Protein AF-A0A9D2PYJ9-F1 (afdb_monomer_lite)

Secondary structure (DSSP, 8-state):
-EEEEEEE-SSPPSSHHHHHHHHHHHHHHTT-STT-SSPPPPPPHHHHHHHHHHHHHS-S-TTSTT--BSSS-GGGGEETTEE--EEES--HHHHHHHHHHHHHTT-EEEETTTTEE--GGGEEP-TTS-EE-S--S--TT--S-----HHHHHHHHTTPPPPHHHHHHHHHH--

Organism: NCBI:txid2838512

Structure (mmCIF, N/CA/C/O backbone):
data_AF-A0A9D2PYJ9-F1
#
_entry.id   AF-A0A9D2PYJ9-F1
#
loop_
_atom_site.group_PDB
_atom_site.id
_atom_site.type_symbol
_atom_site.label_atom_id
_atom_site.label_alt_id
_atom_site.label_comp_id
_atom_site.label_asym_id
_atom_site.label_entity_id
_atom_site.label_seq_id
_atom_site.pdbx_PDB_ins_code
_atom_site.Cartn_x
_atom_site.Cartn_y
_atom_site.Cartn_z
_atom_site.occupancy
_atom_site.B_iso_or_equiv
_atom_site.auth_seq_id
_atom_site.auth_comp_id
_atom_site.auth_asym_id
_atom_site.auth_atom_id
_atom_site.pdbx_PDB_model_num
ATOM 1 N N . MET A 1 1 ? 11.258 -15.803 1.578 1.00 74.00 1 MET A N 1
ATOM 2 C CA . MET A 1 1 ? 11.385 -14.734 0.572 1.00 74.00 1 MET A CA 1
ATOM 3 C C . MET A 1 1 ? 10.716 -13.469 1.108 1.00 74.00 1 MET A C 1
ATOM 5 O O . MET A 1 1 ? 9.809 -13.605 1.927 1.00 74.00 1 MET A O 1
ATOM 9 N N . ARG A 1 2 ? 11.230 -12.277 0.771 1.00 82.56 2 ARG A N 1
ATOM 10 C CA . ARG A 1 2 ? 10.627 -10.985 1.143 1.00 82.56 2 ARG A CA 1
ATOM 11 C C . ARG A 1 2 ? 9.705 -10.554 0.008 1.00 82.56 2 ARG A C 1
ATOM 13 O O . ARG A 1 2 ? 10.120 -10.635 -1.139 1.00 82.56 2 ARG A O 1
ATOM 20 N N . TYR A 1 3 ? 8.503 -10.103 0.333 1.00 87.88 3 TYR A N 1
ATOM 21 C CA . TYR A 1 3 ? 7.543 -9.610 -0.648 1.00 87.88 3 TYR A CA 1
ATOM 22 C C . TYR A 1 3 ? 6.955 -8.298 -0.138 1.00 87.88 3 TYR A C 1
ATOM 24 O O . TYR A 1 3 ? 6.376 -8.277 0.949 1.00 87.88 3 TYR A O 1
ATOM 32 N N . ARG A 1 4 ? 7.162 -7.202 -0.872 1.00 89.62 4 ARG A N 1
ATOM 33 C CA . ARG A 1 4 ? 6.680 -5.872 -0.483 1.00 89.62 4 ARG A CA 1
ATOM 34 C C . ARG A 1 4 ? 5.375 -5.565 -1.205 1.00 89.62 4 ARG A C 1
ATOM 36 O O . ARG A 1 4 ? 5.276 -5.748 -2.415 1.00 89.62 4 ARG A O 1
ATOM 43 N N . ILE A 1 5 ? 4.404 -5.059 -0.461 1.00 93.56 5 ILE A N 1
ATOM 44 C CA . ILE A 1 5 ? 3.129 -4.580 -0.993 1.00 93.56 5 ILE A CA 1
ATOM 45 C C . ILE A 1 5 ? 2.924 -3.142 -0.531 1.00 93.56 5 ILE A C 1
ATOM 47 O O . ILE A 1 5 ? 3.342 -2.778 0.564 1.00 93.56 5 ILE A O 1
ATOM 51 N N . GLY A 1 6 ? 2.317 -2.322 -1.378 1.00 96.44 6 GLY A N 1
ATOM 52 C CA . GLY A 1 6 ? 2.069 -0.920 -1.092 1.00 96.44 6 GLY A CA 1
ATOM 53 C C . GLY A 1 6 ? 0.596 -0.596 -1.185 1.00 96.44 6 GLY A C 1
ATOM 54 O O . GLY A 1 6 ? -0.087 -1.018 -2.118 1.00 96.44 6 GLY A O 1
ATOM 55 N N . PHE A 1 7 ? 0.125 0.193 -0.231 1.00 98.38 7 PHE A N 1
ATOM 56 C CA . PHE A 1 7 ? -1.220 0.736 -0.206 1.00 98.38 7 PHE A CA 1
ATOM 57 C C . PHE A 1 7 ? -1.152 2.241 -0.043 1.00 98.38 7 PHE A C 1
ATOM 59 O O . PHE A 1 7 ? -0.321 2.744 0.713 1.00 98.38 7 PHE A O 1
ATOM 66 N N . TRP A 1 8 ? -2.024 2.970 -0.733 1.00 98.25 8 TRP A N 1
ATOM 67 C CA . TRP A 1 8 ? -2.068 4.423 -0.603 1.00 98.25 8 TRP A CA 1
ATOM 68 C C . TRP A 1 8 ? -3.440 5.007 -0.896 1.00 98.25 8 TRP A C 1
ATOM 70 O O . TRP A 1 8 ? -4.301 4.384 -1.524 1.00 98.25 8 TRP A O 1
ATOM 80 N N . ILE A 1 9 ? -3.620 6.247 -0.447 1.00 96.81 9 ILE A N 1
ATOM 81 C CA . ILE A 1 9 ? -4.789 7.062 -0.763 1.00 96.81 9 ILE A CA 1
ATOM 82 C C . ILE A 1 9 ? -4.528 7.829 -2.055 1.00 96.81 9 ILE A C 1
ATOM 84 O O . ILE A 1 9 ? -3.564 8.585 -2.177 1.00 96.81 9 ILE A O 1
ATOM 88 N N . GLY A 1 10 ? -5.427 7.684 -3.020 1.00 92.69 10 GLY A N 1
ATOM 89 C CA . GLY A 1 10 ? -5.332 8.422 -4.267 1.00 92.69 10 GLY A CA 1
ATOM 90 C C . GLY A 1 10 ? -6.390 8.013 -5.282 1.00 92.69 10 GLY A C 1
ATOM 91 O O . GLY A 1 10 ? -7.113 7.032 -5.066 1.00 92.69 10 GLY A O 1
ATOM 92 N N . PRO A 1 11 ? -6.488 8.769 -6.389 1.00 93.06 11 PRO A N 1
ATOM 93 C CA . PRO A 1 11 ? -7.282 8.346 -7.532 1.00 93.06 11 PRO A CA 1
ATOM 94 C C . PRO A 1 11 ? -6.781 6.997 -8.060 1.00 93.06 11 PRO A C 1
ATOM 96 O O . PRO A 1 11 ? -5.638 6.608 -7.816 1.00 93.06 11 PRO A O 1
ATOM 99 N N . ALA A 1 12 ? -7.643 6.296 -8.798 1.00 92.00 12 ALA A N 1
ATOM 100 C CA . ALA A 1 12 ? -7.215 5.111 -9.525 1.00 92.00 12 ALA A CA 1
ATOM 101 C C . ALA A 1 12 ? -6.121 5.514 -10.534 1.00 92.00 12 ALA A C 1
ATOM 103 O O . ALA A 1 12 ? -6.364 6.423 -11.338 1.00 92.00 12 ALA A O 1
ATOM 104 N N . PRO A 1 13 ? -4.931 4.893 -10.480 1.00 93.06 13 PRO A N 1
ATOM 105 C CA . PRO A 1 13 ? -3.881 5.142 -11.457 1.00 93.06 13 PRO A CA 1
ATOM 106 C C . PRO A 1 13 ? -4.317 4.665 -12.846 1.00 93.06 13 PRO A C 1
ATOM 108 O O . PRO A 1 13 ? -5.180 3.796 -12.983 1.00 93.06 13 PRO A O 1
ATOM 111 N N . VAL A 1 14 ? -3.736 5.270 -13.881 1.00 92.56 14 VAL A N 1
ATOM 112 C CA . VAL A 1 14 ? -4.117 5.008 -15.280 1.00 92.56 14 VAL A CA 1
ATOM 113 C C . VAL A 1 14 ? -3.515 3.689 -15.771 1.00 92.56 14 VAL A C 1
ATOM 115 O O . VAL A 1 14 ? -4.123 2.988 -16.576 1.00 92.56 14 VAL A O 1
ATOM 118 N N . ASP A 1 15 ? -2.333 3.360 -15.258 1.00 93.00 15 ASP A N 1
ATOM 119 C CA . ASP A 1 15 ? -1.544 2.176 -15.577 1.00 93.00 15 ASP A CA 1
ATOM 120 C C . ASP A 1 15 ? -0.593 1.830 -14.417 1.00 93.00 15 ASP A C 1
ATOM 122 O O . ASP A 1 15 ? -0.493 2.547 -13.416 1.00 93.00 15 ASP A O 1
ATOM 126 N N . ASP A 1 16 ? 0.108 0.709 -14.550 1.00 93.19 16 ASP A N 1
ATOM 127 C CA . ASP A 1 16 ? 1.018 0.197 -13.528 1.00 93.19 16 ASP A CA 1
ATOM 128 C C . ASP A 1 16 ? 2.241 1.104 -13.295 1.00 93.19 16 ASP A C 1
ATOM 130 O O . ASP A 1 16 ? 2.705 1.254 -12.163 1.00 93.19 16 ASP A O 1
ATOM 134 N N . GLU A 1 17 ? 2.749 1.766 -14.339 1.00 93.00 17 GLU A N 1
ATOM 135 C CA . GLU A 1 17 ? 3.895 2.674 -14.217 1.00 93.00 17 GLU A CA 1
ATOM 136 C C . GLU A 1 17 ? 3.527 3.951 -13.449 1.00 93.00 17 GLU A C 1
ATOM 138 O O . GLU A 1 17 ? 4.253 4.362 -12.537 1.00 93.00 17 GLU A O 1
ATOM 143 N N . SER A 1 18 ? 2.372 4.552 -13.753 1.00 94.62 18 SER A N 1
ATOM 144 C CA . SER A 1 18 ? 1.844 5.693 -13.004 1.00 94.62 18 SER A CA 1
ATOM 145 C C . SER A 1 18 ? 1.500 5.314 -11.567 1.00 94.62 18 SER A C 1
ATOM 147 O O . SER A 1 18 ? 1.791 6.102 -10.670 1.00 94.62 18 SER A O 1
ATOM 149 N N . ALA A 1 19 ? 0.971 4.110 -11.322 1.00 95.81 19 ALA A N 1
ATOM 150 C CA . ALA A 1 19 ? 0.753 3.586 -9.974 1.00 95.81 19 ALA A CA 1
ATOM 151 C C . ALA A 1 19 ? 2.063 3.484 -9.183 1.00 95.81 19 ALA A C 1
ATOM 153 O O . ALA A 1 19 ? 2.146 3.948 -8.043 1.00 95.81 19 ALA A O 1
ATOM 154 N N . CYS A 1 20 ? 3.101 2.930 -9.811 1.00 94.69 20 CYS A N 1
ATOM 155 C CA . CYS A 1 20 ? 4.425 2.821 -9.222 1.00 94.69 20 CYS A CA 1
ATOM 156 C C . CYS A 1 20 ? 4.988 4.205 -8.866 1.00 94.69 20 CYS A C 1
ATOM 158 O O . CYS A 1 20 ? 5.446 4.410 -7.739 1.00 94.69 20 CYS A O 1
ATOM 160 N N . ALA A 1 21 ? 4.900 5.173 -9.785 1.00 95.12 21 ALA A N 1
ATOM 161 C CA . ALA A 1 21 ? 5.336 6.547 -9.540 1.00 95.12 21 ALA A CA 1
ATOM 162 C C . ALA A 1 21 ? 4.553 7.215 -8.404 1.00 95.12 21 ALA A C 1
ATOM 164 O O . ALA A 1 21 ? 5.134 7.855 -7.531 1.00 95.12 21 ALA A O 1
ATOM 165 N N . ASP A 1 22 ? 3.234 7.048 -8.386 1.00 96.81 22 ASP A N 1
ATOM 166 C CA . ASP A 1 22 ? 2.349 7.617 -7.374 1.00 96.81 22 ASP A CA 1
ATOM 167 C C . ASP A 1 22 ? 2.636 7.100 -5.967 1.00 96.81 22 ASP A C 1
ATOM 169 O O . ASP A 1 22 ? 2.627 7.888 -5.014 1.00 96.81 22 ASP A O 1
ATOM 173 N N . LEU A 1 23 ? 2.892 5.797 -5.836 1.00 96.25 23 LEU A N 1
ATOM 174 C CA . LEU A 1 23 ? 3.295 5.190 -4.577 1.00 96.25 23 LEU A CA 1
ATOM 175 C C . LEU A 1 23 ? 4.658 5.739 -4.135 1.00 96.25 23 LEU A C 1
ATOM 177 O O . LEU A 1 23 ? 4.765 6.267 -3.030 1.00 96.25 23 LEU A O 1
ATOM 181 N N . HIS A 1 24 ? 5.672 5.705 -5.005 1.00 94.00 24 HIS A N 1
ATOM 182 C CA . HIS A 1 24 ? 7.022 6.175 -4.670 1.00 94.00 24 HIS A CA 1
ATOM 183 C C . HIS A 1 24 ? 7.056 7.665 -4.304 1.00 94.00 24 HIS A C 1
ATOM 185 O O . HIS A 1 24 ? 7.733 8.045 -3.348 1.00 94.00 24 HIS A O 1
ATOM 191 N N . THR A 1 25 ? 6.293 8.519 -4.999 1.00 94.56 25 THR A N 1
ATOM 192 C CA . THR A 1 25 ? 6.170 9.943 -4.647 1.00 94.56 25 THR A CA 1
ATOM 193 C C . THR A 1 25 ? 5.645 10.109 -3.221 1.00 94.56 25 THR A C 1
ATOM 195 O O . THR A 1 25 ? 6.155 10.938 -2.464 1.00 94.56 25 THR A O 1
ATOM 198 N N . ARG A 1 26 ? 4.651 9.307 -2.824 1.00 95.31 26 ARG A N 1
ATOM 199 C CA . ARG A 1 26 ? 4.074 9.373 -1.479 1.00 95.31 26 ARG A CA 1
ATOM 200 C C . ARG A 1 26 ? 5.021 8.826 -0.422 1.00 95.31 26 ARG A C 1
ATOM 202 O O . ARG A 1 26 ? 5.198 9.504 0.580 1.00 95.31 26 ARG A O 1
ATOM 209 N N . MET A 1 27 ? 5.683 7.697 -0.678 1.00 93.50 27 MET A N 1
ATOM 210 C CA . MET A 1 27 ? 6.712 7.137 0.211 1.00 93.50 27 MET A CA 1
ATOM 211 C C . MET A 1 27 ? 7.842 8.148 0.479 1.00 93.50 27 MET A C 1
ATOM 213 O O . MET A 1 27 ? 8.280 8.327 1.613 1.00 93.50 27 MET A O 1
ATOM 217 N N . HIS A 1 28 ? 8.292 8.868 -0.556 1.00 91.75 28 HIS A N 1
ATOM 218 C CA . HIS A 1 28 ? 9.278 9.942 -0.401 1.00 91.75 28 HIS A CA 1
ATOM 219 C C . HIS A 1 28 ? 8.750 11.073 0.474 1.00 91.75 28 HIS A C 1
ATOM 221 O O . HIS A 1 28 ? 9.438 11.528 1.387 1.00 91.75 28 HIS A O 1
ATOM 227 N N . THR A 1 29 ? 7.518 11.498 0.208 1.00 91.75 29 THR A N 1
ATOM 228 C CA . THR A 1 29 ? 6.876 12.601 0.925 1.00 91.75 29 THR A CA 1
ATOM 229 C C . THR A 1 29 ? 6.605 12.259 2.394 1.00 91.75 29 THR A C 1
ATOM 231 O O . THR A 1 29 ? 6.699 13.139 3.247 1.00 91.75 29 THR A O 1
ATOM 234 N N . SER A 1 30 ? 6.302 10.995 2.704 1.00 91.62 30 SER A N 1
ATOM 235 C CA . SER A 1 30 ? 6.029 10.510 4.062 1.00 91.62 30 SER A CA 1
ATOM 236 C C . SER A 1 30 ? 7.280 10.130 4.856 1.00 91.62 30 SER A C 1
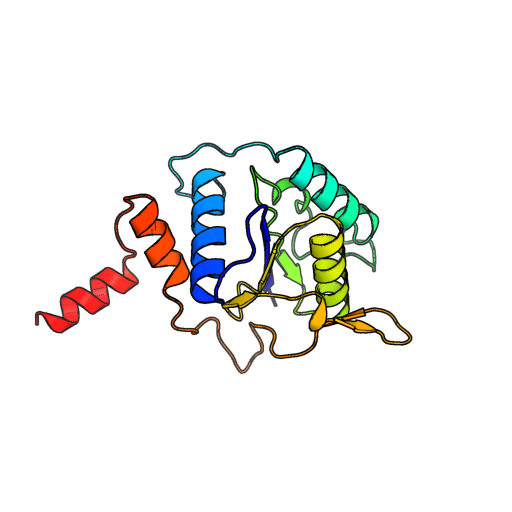ATOM 238 O O . SER A 1 30 ? 7.147 9.749 6.016 1.00 91.62 30 SER A O 1
ATOM 240 N N . GLY A 1 31 ? 8.474 10.263 4.267 1.00 88.88 31 GLY A N 1
ATOM 241 C CA . GLY A 1 31 ? 9.747 10.003 4.945 1.00 88.88 31 GLY A CA 1
ATOM 242 C C . GLY A 1 31 ? 10.143 8.525 5.017 1.00 88.88 31 GLY A C 1
ATOM 243 O O . GLY A 1 31 ? 11.037 8.186 5.773 1.00 88.88 31 GLY A O 1
ATOM 244 N N . GLN A 1 32 ? 9.530 7.642 4.219 1.00 86.62 32 GLN A N 1
ATOM 245 C CA . GLN A 1 32 ? 9.748 6.184 4.291 1.00 86.62 32 GLN A CA 1
ATOM 246 C C . GLN A 1 32 ? 11.095 5.692 3.732 1.00 86.62 32 GLN A C 1
ATOM 248 O O . GLN A 1 32 ? 11.413 4.508 3.837 1.00 86.62 32 GLN A O 1
ATOM 253 N N . PHE A 1 33 ? 11.889 6.560 3.104 1.00 82.81 33 PHE A N 1
ATOM 254 C CA . PHE A 1 33 ? 13.224 6.192 2.630 1.00 82.81 33 PHE A CA 1
ATOM 255 C C . PHE A 1 33 ? 14.279 6.604 3.651 1.00 82.81 33 PHE A C 1
ATOM 257 O O . PHE A 1 33 ? 14.255 7.731 4.133 1.00 82.81 33 PHE A O 1
ATOM 264 N N . VAL A 1 34 ? 15.247 5.716 3.898 1.00 71.69 34 VAL A N 1
ATOM 265 C CA . VAL A 1 34 ? 16.345 5.912 4.867 1.00 71.69 34 VAL A CA 1
ATOM 266 C C . VAL A 1 34 ? 17.100 7.229 4.647 1.00 71.69 34 VAL A C 1
ATOM 268 O O . VAL A 1 34 ? 17.470 7.892 5.609 1.00 71.69 34 VAL A O 1
ATOM 271 N N . ASP A 1 35 ? 17.270 7.638 3.388 1.00 70.31 35 ASP A N 1
ATOM 272 C CA . ASP A 1 35 ? 17.957 8.880 3.013 1.00 70.31 35 ASP A CA 1
ATOM 273 C C . ASP A 1 35 ? 16.985 10.007 2.623 1.00 70.31 35 ASP A C 1
ATOM 275 O O . ASP A 1 35 ? 17.364 10.966 1.942 1.00 70.31 35 ASP A O 1
ATOM 279 N N . SER A 1 36 ? 15.703 9.890 2.989 1.00 72.94 36 SER A N 1
ATOM 280 C CA . SER A 1 36 ? 14.734 10.944 2.709 1.00 72.94 36 SER A CA 1
ATOM 281 C C . SER A 1 36 ? 15.070 12.189 3.534 1.00 72.94 36 SER A C 1
ATOM 283 O O . SER A 1 36 ? 15.205 12.102 4.753 1.00 72.94 36 SER A O 1
ATOM 285 N N . PRO A 1 37 ? 15.149 13.381 2.915 1.00 72.50 37 PRO A N 1
ATOM 286 C CA . PRO A 1 37 ? 15.265 14.626 3.669 1.00 72.50 37 PRO A CA 1
ATOM 287 C C . PRO A 1 37 ? 13.958 14.984 4.400 1.00 72.50 37 PRO A C 1
ATOM 289 O O . PRO A 1 37 ? 13.949 15.898 5.225 1.00 72.50 37 PRO A O 1
ATOM 292 N N . ALA A 1 38 ? 12.846 14.312 4.076 1.00 80.19 38 ALA A N 1
ATOM 293 C CA . ALA A 1 38 ? 11.568 14.493 4.746 1.00 80.19 38 ALA A CA 1
ATOM 294 C C . ALA A 1 38 ? 11.529 13.693 6.054 1.00 80.19 38 ALA A C 1
ATOM 296 O O . ALA A 1 38 ? 11.863 12.512 6.071 1.00 80.19 38 ALA A O 1
ATOM 297 N N . ALA A 1 39 ? 11.074 14.331 7.133 1.00 86.62 39 ALA A N 1
ATOM 298 C CA . ALA A 1 39 ? 10.790 13.635 8.382 1.00 86.62 39 ALA A CA 1
ATOM 299 C C . ALA A 1 39 ? 9.628 12.647 8.200 1.00 86.62 39 ALA A C 1
ATOM 301 O O . ALA A 1 39 ? 8.681 12.936 7.460 1.00 86.62 39 ALA A O 1
ATOM 302 N N . GLU A 1 40 ? 9.685 11.523 8.915 1.00 91.31 40 GLU A N 1
ATOM 303 C CA . GLU A 1 40 ? 8.592 10.556 8.959 1.00 91.31 40 GLU A CA 1
ATOM 304 C C . GLU A 1 40 ? 7.296 11.227 9.413 1.00 91.31 40 GLU A C 1
ATOM 306 O O . GLU A 1 40 ? 7.239 11.914 10.440 1.00 91.31 40 GLU A O 1
ATOM 311 N N . GLN A 1 41 ? 6.244 11.047 8.620 1.00 93.75 41 GLN A N 1
ATOM 312 C CA . GLN A 1 41 ? 4.931 11.596 8.927 1.00 93.75 41 GLN A CA 1
ATOM 313 C C . GLN A 1 41 ? 4.062 10.523 9.579 1.00 93.75 41 GLN A C 1
ATOM 315 O O . GLN A 1 41 ? 3.948 9.429 9.023 1.00 93.75 41 GLN A O 1
ATOM 320 N N . PRO A 1 42 ? 3.366 10.825 10.691 1.00 95.50 42 PRO A N 1
ATOM 321 C CA . PRO A 1 42 ? 2.413 9.878 11.253 1.00 95.50 42 PRO A CA 1
ATOM 322 C C . PRO A 1 42 ? 1.332 9.521 10.217 1.00 95.50 42 PRO A C 1
ATOM 324 O O . PRO A 1 42 ? 0.998 10.355 9.363 1.00 95.50 42 PRO A O 1
ATOM 327 N N . PRO A 1 43 ? 0.757 8.307 10.275 1.00 97.50 43 PRO A N 1
ATOM 328 C CA . PRO A 1 43 ? -0.273 7.897 9.334 1.00 97.50 43 PRO A CA 1
ATOM 329 C C . PRO A 1 43 ? -1.499 8.796 9.461 1.00 97.50 43 PRO A C 1
ATOM 331 O O . PRO A 1 43 ? -1.974 9.107 10.558 1.00 97.50 43 PRO A O 1
ATOM 334 N N . CYS A 1 44 ? -2.062 9.192 8.325 1.00 97.12 44 CYS A N 1
ATOM 335 C CA . CYS A 1 44 ? -3.316 9.922 8.322 1.00 97.12 44 CYS A CA 1
ATOM 336 C C . CYS A 1 44 ? -4.454 9.014 8.838 1.00 97.12 44 CYS A C 1
ATOM 338 O O . CYS A 1 44 ? -4.367 7.783 8.751 1.00 97.12 44 CYS A O 1
ATOM 340 N N . PRO A 1 45 ? -5.584 9.575 9.311 1.00 97.75 45 PRO A N 1
ATOM 341 C CA . PRO A 1 45 ? -6.636 8.783 9.953 1.00 97.75 45 PRO A CA 1
ATOM 342 C C . PRO A 1 45 ? -7.234 7.660 9.095 1.00 97.75 45 PRO A C 1
ATOM 344 O O . PRO A 1 45 ? -7.859 6.747 9.627 1.00 97.75 45 PRO A O 1
ATOM 347 N N . ARG A 1 46 ? -7.143 7.735 7.761 1.00 97.44 46 ARG A N 1
ATOM 348 C CA . ARG A 1 46 ? -7.629 6.664 6.876 1.00 97.44 46 ARG A CA 1
ATOM 349 C C . ARG A 1 46 ? -6.607 5.533 6.744 1.00 97.44 46 ARG A C 1
ATOM 351 O O . ARG A 1 46 ? -7.022 4.381 6.793 1.00 97.44 46 ARG A O 1
ATOM 358 N N . ILE A 1 47 ? -5.316 5.853 6.642 1.00 98.19 47 ILE A N 1
ATOM 359 C CA . ILE A 1 47 ? -4.242 4.853 6.667 1.00 98.19 47 ILE A CA 1
ATOM 360 C C . ILE A 1 47 ? -4.195 4.145 8.017 1.00 98.19 47 ILE A C 1
ATOM 362 O O . ILE A 1 47 ? -4.176 2.922 8.034 1.00 98.19 47 ILE A O 1
ATOM 366 N N . ALA A 1 48 ? -4.272 4.881 9.129 1.00 97.94 48 ALA A N 1
ATOM 367 C CA . ALA A 1 48 ? -4.275 4.289 10.467 1.00 97.94 48 ALA A CA 1
ATOM 368 C C . ALA A 1 48 ? -5.408 3.259 10.630 1.00 97.94 48 ALA A C 1
ATOM 370 O O . ALA A 1 48 ? -5.158 2.112 10.979 1.00 97.94 48 ALA A O 1
ATOM 371 N N . ARG A 1 49 ? -6.640 3.625 10.247 1.00 98.00 49 ARG A N 1
ATOM 372 C CA . ARG A 1 49 ? -7.795 2.708 10.275 1.00 98.00 49 ARG A CA 1
ATOM 373 C C . ARG A 1 49 ? -7.628 1.490 9.370 1.00 98.00 49 ARG A C 1
ATOM 375 O O . ARG A 1 49 ? -8.114 0.414 9.700 1.00 98.00 49 ARG A O 1
ATOM 382 N N . PHE A 1 50 ? -7.004 1.662 8.208 1.00 98.25 50 PHE A N 1
ATOM 383 C CA . PHE A 1 50 ? -6.727 0.545 7.310 1.00 98.25 50 PHE A CA 1
ATOM 384 C C . PHE A 1 50 ? -5.669 -0.397 7.901 1.00 98.25 50 PHE A C 1
ATOM 386 O O . PHE A 1 50 ? -5.895 -1.603 7.938 1.00 98.25 50 PHE A O 1
ATOM 393 N N . ALA A 1 51 ? -4.567 0.138 8.429 1.00 98.00 51 ALA A N 1
ATOM 394 C CA . ALA A 1 51 ? -3.535 -0.649 9.097 1.00 98.00 51 ALA A CA 1
ATOM 395 C C . ALA A 1 51 ? -4.097 -1.398 10.319 1.00 98.00 51 ALA A C 1
ATOM 397 O O . ALA A 1 51 ? -3.824 -2.582 10.487 1.00 98.00 51 ALA A O 1
ATOM 398 N N . GLU A 1 52 ? -4.952 -0.758 11.122 1.00 97.81 52 GLU A N 1
ATOM 399 C CA . GLU A 1 52 ? -5.667 -1.399 12.234 1.00 97.81 52 GLU A CA 1
ATOM 400 C C . GLU A 1 52 ? -6.543 -2.571 11.764 1.00 97.81 52 GLU A C 1
ATOM 402 O O . GLU A 1 52 ? -6.484 -3.651 12.352 1.00 97.81 52 GLU A O 1
ATOM 407 N N . ALA A 1 53 ? -7.323 -2.394 10.691 1.00 98.19 53 ALA A N 1
ATOM 408 C CA . ALA A 1 53 ? -8.154 -3.460 10.128 1.00 98.19 53 ALA A CA 1
ATOM 409 C C . ALA A 1 53 ? -7.306 -4.634 9.612 1.00 98.19 53 ALA A C 1
ATOM 411 O O . ALA A 1 53 ? -7.611 -5.795 9.889 1.00 98.19 53 ALA A O 1
ATOM 412 N N . VAL A 1 54 ? -6.198 -4.332 8.929 1.00 98.00 54 VAL A N 1
ATOM 413 C CA . VAL A 1 54 ? -5.234 -5.338 8.472 1.00 98.00 54 VAL A CA 1
ATOM 414 C C . VAL A 1 54 ? -4.643 -6.107 9.653 1.00 98.00 54 VAL A C 1
ATOM 416 O O . VAL A 1 54 ? -4.620 -7.334 9.622 1.00 98.00 54 VAL A O 1
ATOM 419 N N . LEU A 1 55 ? -4.202 -5.416 10.705 1.00 96.81 55 LEU A N 1
ATOM 420 C CA . LEU A 1 55 ? -3.571 -6.037 11.872 1.00 96.81 55 LEU A CA 1
ATOM 421 C C . LEU A 1 55 ? -4.558 -6.811 12.757 1.00 96.81 55 LEU A C 1
ATOM 423 O O . LEU A 1 55 ? -4.149 -7.730 13.466 1.00 96.81 55 LEU A O 1
ATOM 427 N N . ALA A 1 56 ? -5.851 -6.487 12.702 1.00 96.81 56 ALA A N 1
ATOM 428 C CA . ALA A 1 56 ? -6.892 -7.271 13.360 1.00 96.81 56 ALA A CA 1
ATOM 429 C C . ALA A 1 56 ? -7.084 -8.652 12.701 1.00 96.81 56 ALA A C 1
ATOM 431 O O . ALA A 1 56 ? -7.279 -9.651 13.402 1.00 96.81 56 ALA A O 1
ATOM 432 N N . GLU A 1 57 ? -7.007 -8.726 11.367 1.00 96.06 57 GLU A N 1
ATOM 433 C CA . GLU A 1 57 ? -7.092 -9.991 10.622 1.00 96.06 57 GLU A CA 1
ATOM 434 C C . GLU A 1 57 ? -5.762 -10.758 10.620 1.00 96.06 57 GLU A C 1
ATOM 436 O O . GLU A 1 57 ? -5.742 -11.981 10.791 1.00 96.06 57 GLU A O 1
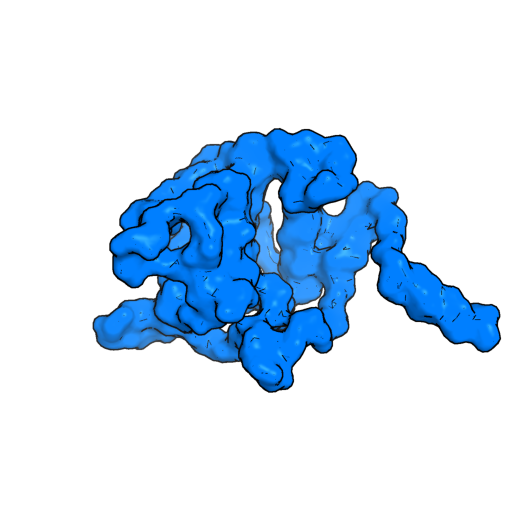ATOM 441 N N . PHE A 1 58 ? -4.656 -10.028 10.487 1.00 95.94 58 PHE A N 1
ATOM 442 C CA . PHE A 1 58 ? -3.296 -10.535 10.356 1.00 95.94 58 PHE A CA 1
ATOM 443 C C . PHE A 1 58 ? -2.394 -9.892 11.422 1.00 95.94 58 PHE A C 1
ATOM 445 O O . PHE A 1 58 ? -1.750 -8.876 11.152 1.00 95.94 58 PHE A O 1
ATOM 452 N N . PRO A 1 59 ? -2.309 -10.451 12.638 1.00 95.25 59 PRO A N 1
ATOM 453 C CA . PRO A 1 59 ? -1.542 -9.828 13.714 1.00 95.25 59 PRO A CA 1
ATOM 454 C C . PRO A 1 59 ? -0.046 -9.717 13.410 1.00 95.25 59 PRO A C 1
ATOM 456 O O . PRO A 1 59 ? 0.552 -10.627 12.833 1.00 95.25 59 PRO A O 1
ATOM 459 N N . ALA A 1 60 ? 0.589 -8.636 13.866 1.00 92.38 60 ALA A N 1
ATOM 460 C CA . ALA A 1 60 ? 2.047 -8.448 13.856 1.00 92.38 60 ALA A CA 1
ATOM 461 C C . ALA A 1 60 ? 2.765 -9.237 14.971 1.00 92.38 60 ALA A C 1
ATOM 463 O O . ALA A 1 60 ? 3.712 -8.753 15.584 1.00 92.38 60 ALA A O 1
ATOM 464 N N . ASP A 1 61 ? 2.307 -10.461 15.238 1.00 91.06 61 ASP A N 1
ATOM 465 C CA . ASP A 1 61 ? 2.908 -11.372 16.209 1.00 91.06 61 ASP A CA 1
ATOM 466 C C . ASP A 1 61 ? 3.512 -12.578 15.473 1.00 91.06 61 ASP A C 1
ATOM 468 O O . ASP A 1 61 ? 2.764 -13.373 14.903 1.00 91.06 61 ASP A O 1
ATOM 472 N N . PRO A 1 62 ? 4.845 -12.761 15.477 1.00 85.69 62 PRO A N 1
ATOM 473 C CA . PRO A 1 62 ? 5.479 -13.892 14.807 1.00 85.69 62 PRO A CA 1
ATOM 474 C C . PRO A 1 62 ? 5.115 -15.262 15.406 1.00 85.69 62 PRO A C 1
ATOM 476 O O . PRO A 1 62 ? 5.490 -16.274 14.811 1.00 85.69 62 PRO A O 1
ATOM 479 N N . LEU A 1 63 ? 4.460 -15.305 16.571 1.00 90.56 63 LEU A N 1
ATOM 480 C CA . LEU A 1 63 ? 3.945 -16.521 17.202 1.00 90.56 63 LEU A CA 1
ATOM 481 C C . LEU A 1 63 ? 2.492 -16.838 16.809 1.00 90.56 63 LEU A C 1
ATOM 483 O O . LEU A 1 63 ? 2.031 -17.940 17.099 1.00 90.56 63 LEU A O 1
ATOM 487 N N . ASP A 1 64 ? 1.773 -15.909 16.170 1.00 93.12 64 ASP A N 1
ATOM 488 C CA . ASP A 1 64 ? 0.424 -16.157 15.651 1.00 93.12 64 ASP A CA 1
ATOM 489 C C . ASP A 1 64 ? 0.518 -16.782 14.251 1.00 93.12 64 ASP A C 1
ATOM 491 O O . ASP A 1 64 ? 1.102 -16.203 13.332 1.00 93.12 64 ASP A O 1
ATOM 495 N N . ASP A 1 65 ? -0.094 -17.954 14.067 1.00 91.06 65 ASP A N 1
ATOM 496 C CA . ASP A 1 65 ? -0.094 -18.690 12.794 1.00 91.06 65 ASP A CA 1
ATOM 497 C C . ASP A 1 65 ? -0.726 -17.902 11.634 1.00 91.06 65 ASP A C 1
ATOM 499 O O . ASP A 1 65 ? -0.459 -18.182 10.463 1.00 91.06 65 ASP A O 1
ATOM 503 N N . ARG A 1 66 ? -1.562 -16.901 11.935 1.00 92.75 66 ARG A N 1
ATOM 504 C CA . ARG A 1 66 ? -2.150 -16.012 10.928 1.00 92.75 66 ARG A CA 1
ATOM 505 C C . ARG A 1 66 ? -1.161 -14.974 10.423 1.00 92.75 66 ARG A C 1
ATOM 507 O O . ARG A 1 66 ? -1.433 -14.391 9.379 1.00 92.75 66 ARG A O 1
ATOM 514 N N . SER A 1 67 ? -0.064 -14.712 11.137 1.00 94.62 67 SER A N 1
ATOM 515 C CA . SER A 1 67 ? 0.859 -13.617 10.840 1.00 94.62 67 SER A CA 1
ATOM 516 C C . SER A 1 67 ? 1.636 -13.862 9.542 1.00 94.62 67 SER A C 1
ATOM 518 O O . SER A 1 67 ? 2.533 -14.711 9.490 1.00 94.62 67 SER A O 1
ATOM 520 N N . PRO A 1 68 ? 1.355 -13.105 8.465 1.00 94.31 68 PRO A N 1
ATOM 521 C CA . PRO A 1 68 ? 2.069 -13.255 7.208 1.00 94.31 68 PRO A CA 1
ATOM 522 C C . PRO A 1 68 ? 3.335 -12.393 7.168 1.00 94.31 68 PRO A C 1
ATOM 524 O O . PRO A 1 68 ? 4.057 -12.412 6.171 1.00 94.31 68 PRO A O 1
ATOM 527 N N . TRP A 1 69 ? 3.598 -11.597 8.204 1.00 94.62 69 TRP A N 1
ATOM 528 C CA . TRP A 1 69 ? 4.573 -10.518 8.160 1.00 94.62 69 TRP A CA 1
ATOM 529 C C . TRP A 1 69 ? 6.004 -11.019 8.304 1.00 94.62 69 TRP A C 1
ATOM 531 O O . TRP A 1 69 ? 6.327 -11.978 9.018 1.00 94.62 69 TRP A O 1
ATOM 541 N N . LYS A 1 70 ? 6.910 -10.360 7.583 1.00 89.88 70 LYS A N 1
ATOM 542 C CA . LYS A 1 70 ? 8.340 -10.632 7.687 1.00 89.88 70 LYS A CA 1
ATOM 543 C C . LYS A 1 70 ? 8.931 -10.031 8.961 1.00 89.88 70 LYS A C 1
ATOM 545 O O . LYS A 1 70 ? 9.815 -10.667 9.540 1.00 89.88 70 LYS A O 1
ATOM 550 N N . TYR A 1 71 ? 8.446 -8.861 9.358 1.00 87.62 71 TYR A N 1
ATOM 551 C CA . TYR A 1 71 ? 8.893 -8.101 10.522 1.00 87.62 71 TYR A CA 1
ATOM 552 C C . TYR A 1 71 ? 7.729 -7.889 11.500 1.00 87.62 71 TYR A C 1
ATOM 554 O O . TYR A 1 71 ? 6.575 -8.027 11.109 1.00 87.62 71 TYR A O 1
ATOM 562 N N . SER A 1 72 ? 8.034 -7.644 12.776 1.00 82.12 72 SER A N 1
ATOM 563 C CA . SER A 1 72 ? 7.040 -7.486 13.855 1.00 82.12 72 SER A CA 1
ATOM 564 C C . SER A 1 72 ? 6.616 -6.034 14.094 1.00 82.12 72 SER A C 1
ATOM 566 O O . SER A 1 72 ? 5.651 -5.778 14.800 1.00 82.12 72 SER A O 1
ATOM 568 N N . ASP A 1 73 ? 7.336 -5.084 13.512 1.00 82.88 73 ASP A N 1
ATOM 569 C CA . ASP A 1 73 ? 7.099 -3.639 13.530 1.00 82.88 73 ASP A CA 1
ATOM 570 C C . ASP A 1 73 ? 6.148 -3.195 12.408 1.00 82.88 73 ASP A C 1
ATOM 572 O O . ASP A 1 73 ? 6.107 -2.029 12.052 1.00 82.88 73 ASP A O 1
ATOM 576 N N . THR A 1 74 ? 5.325 -4.101 11.866 1.00 87.31 74 THR A N 1
ATOM 577 C CA . THR A 1 74 ? 4.460 -3.817 10.708 1.00 87.31 74 THR A CA 1
ATOM 578 C C . THR A 1 74 ? 3.563 -2.594 10.902 1.00 87.31 74 THR A C 1
ATOM 580 O O . THR A 1 74 ? 3.266 -1.902 9.942 1.00 87.31 74 THR A O 1
ATOM 583 N N . ALA A 1 75 ? 3.136 -2.278 12.128 1.00 85.50 75 ALA A N 1
ATOM 584 C CA . ALA A 1 75 ? 2.364 -1.061 12.388 1.00 85.50 75 ALA A CA 1
ATOM 585 C C . ALA A 1 75 ? 3.135 0.236 12.052 1.00 85.50 75 ALA A C 1
ATOM 587 O O . ALA A 1 75 ? 2.513 1.235 11.698 1.00 85.50 75 ALA A O 1
ATOM 588 N N . GLU A 1 76 ? 4.466 0.213 12.136 1.00 89.31 76 GLU A N 1
ATOM 589 C CA . GLU A 1 76 ? 5.363 1.332 11.822 1.00 89.31 76 GLU A CA 1
ATOM 590 C C . GLU A 1 76 ? 5.510 1.552 10.303 1.00 89.31 76 GLU A C 1
ATOM 592 O O . GLU A 1 76 ? 5.859 2.647 9.873 1.00 89.31 76 GLU A O 1
ATOM 597 N N . ASP A 1 77 ? 5.121 0.578 9.466 1.00 92.81 77 ASP A N 1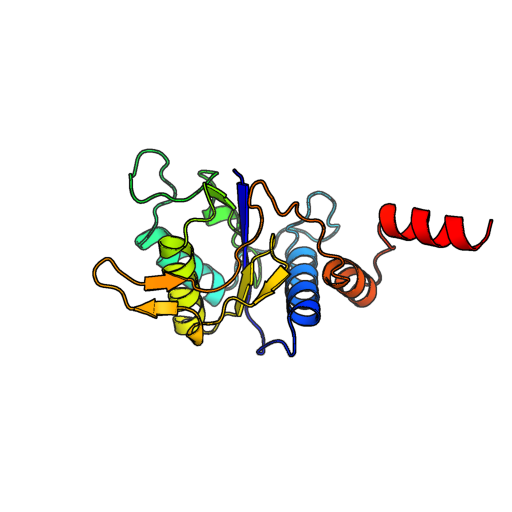
ATOM 598 C CA . ASP A 1 77 ? 5.119 0.714 7.998 1.00 92.81 77 ASP A CA 1
ATOM 599 C C . ASP A 1 77 ? 3.998 1.648 7.475 1.00 92.81 77 ASP A C 1
ATOM 601 O O . ASP A 1 77 ? 3.873 1.883 6.265 1.00 92.81 77 ASP A O 1
ATOM 605 N N . ALA A 1 78 ? 3.134 2.151 8.363 1.00 97.00 78 ALA A N 1
ATOM 606 C CA . ALA A 1 78 ? 2.044 3.070 8.055 1.00 97.00 78 ALA A CA 1
ATOM 607 C C . ALA A 1 78 ? 2.484 4.521 8.293 1.00 97.00 78 ALA A C 1
ATOM 609 O O . ALA A 1 78 ? 2.488 4.982 9.431 1.00 97.00 78 ALA A O 1
ATOM 610 N N . LEU A 1 79 ? 2.790 5.267 7.226 1.00 96.25 79 LEU A N 1
ATOM 611 C CA . LEU A 1 79 ? 3.243 6.661 7.313 1.00 96.25 79 LEU A CA 1
ATOM 612 C C . LEU A 1 79 ? 2.500 7.554 6.318 1.00 96.25 79 LEU A C 1
ATOM 614 O O . LEU A 1 79 ? 2.279 7.187 5.166 1.00 96.25 79 LEU A O 1
ATOM 618 N N . GLY A 1 80 ? 2.133 8.763 6.747 1.00 96.31 80 GLY A N 1
ATOM 619 C CA . GLY A 1 80 ? 1.405 9.727 5.920 1.00 96.31 80 GLY A CA 1
ATOM 620 C C . GLY A 1 80 ? 0.182 9.115 5.219 1.00 96.31 80 GLY A C 1
ATOM 621 O O . GLY A 1 80 ? -0.784 8.704 5.862 1.00 96.31 80 GLY A O 1
ATOM 622 N N . GLU A 1 81 ? 0.211 9.070 3.885 1.00 97.06 81 GLU A N 1
ATOM 623 C CA . GLU A 1 81 ? -0.856 8.505 3.044 1.00 97.06 81 GLU A CA 1
ATOM 624 C C . GLU A 1 81 ? -0.557 7.092 2.517 1.00 97.06 81 GLU A C 1
ATOM 626 O O . GLU A 1 81 ? -1.229 6.645 1.583 1.00 97.06 81 GLU A O 1
ATOM 631 N N . THR A 1 82 ? 0.426 6.391 3.088 1.00 97.69 82 THR A N 1
ATOM 632 C CA . THR A 1 82 ? 0.853 5.061 2.645 1.00 97.69 82 THR A CA 1
ATOM 633 C C . THR A 1 82 ? 0.898 4.037 3.776 1.00 97.69 82 THR A C 1
ATOM 635 O O . THR A 1 82 ? 1.096 4.358 4.944 1.00 97.69 82 THR A O 1
ATOM 638 N N . PHE A 1 83 ? 0.732 2.770 3.407 1.00 97.88 83 PHE A N 1
ATOM 639 C CA . PHE A 1 83 ? 1.065 1.617 4.236 1.00 97.88 83 PHE A CA 1
ATOM 640 C C . PHE A 1 83 ? 1.834 0.623 3.367 1.00 97.88 83 PHE A C 1
ATOM 642 O O . PHE A 1 83 ? 1.317 0.203 2.332 1.00 97.88 83 PHE A O 1
ATOM 649 N N . THR A 1 84 ? 3.075 0.291 3.725 1.00 95.69 84 THR A N 1
ATOM 650 C CA . THR A 1 84 ? 3.976 -0.484 2.846 1.00 95.69 84 THR A CA 1
ATOM 651 C C . THR A 1 84 ? 4.628 -1.675 3.556 1.00 95.69 84 THR A C 1
ATOM 653 O O . THR A 1 84 ? 5.852 -1.704 3.701 1.00 95.69 84 THR A O 1
ATOM 656 N N . PRO A 1 85 ? 3.842 -2.666 4.017 1.00 94.69 85 PRO A N 1
ATOM 657 C CA . PRO A 1 85 ? 4.365 -3.763 4.817 1.00 94.69 85 PRO A CA 1
ATOM 658 C C . PRO A 1 85 ? 5.147 -4.799 3.998 1.00 94.69 85 PRO A C 1
ATOM 660 O O . PRO A 1 85 ? 4.999 -4.937 2.776 1.00 94.69 85 PRO A O 1
ATOM 663 N N . VAL A 1 86 ? 5.948 -5.606 4.701 1.00 91.88 86 VAL A N 1
ATOM 664 C CA . VAL A 1 86 ? 6.725 -6.708 4.110 1.00 91.88 86 VAL A CA 1
ATOM 665 C C . VAL A 1 86 ? 6.202 -8.066 4.574 1.00 91.88 86 VAL A C 1
ATOM 667 O O . VAL A 1 86 ? 6.165 -8.366 5.766 1.00 91.88 86 VAL A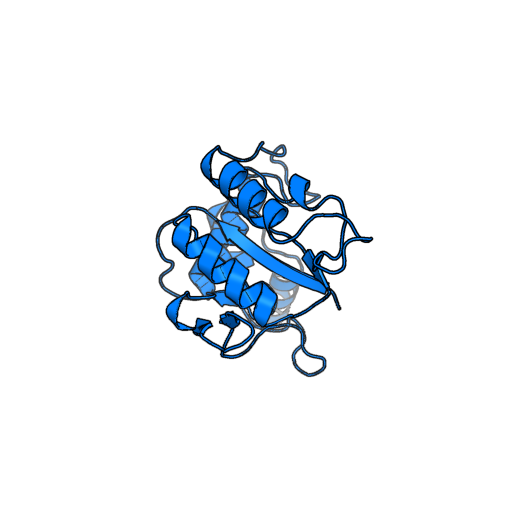 O 1
ATOM 670 N N . LEU A 1 87 ? 5.864 -8.939 3.624 1.00 92.00 87 LEU A N 1
ATOM 671 C CA . LEU A 1 87 ? 5.347 -10.285 3.864 1.00 92.00 87 LEU A CA 1
ATOM 672 C C . LEU A 1 87 ? 6.440 -11.364 3.755 1.00 92.00 87 LEU A C 1
ATOM 674 O O . LEU A 1 87 ? 7.421 -11.236 3.012 1.00 92.00 87 LEU A O 1
ATOM 678 N N . ARG A 1 88 ? 6.215 -12.487 4.448 1.00 89.06 88 ARG A N 1
ATOM 679 C CA . ARG A 1 88 ? 6.800 -13.803 4.153 1.00 89.06 88 ARG A CA 1
ATOM 680 C C . ARG A 1 88 ? 5.992 -14.413 3.008 1.00 89.06 88 ARG A C 1
ATOM 682 O O . ARG A 1 88 ? 4.974 -15.060 3.228 1.00 89.06 88 ARG A O 1
ATOM 689 N N . GLY A 1 89 ? 6.407 -14.175 1.774 1.00 76.75 89 GLY A N 1
ATOM 690 C CA . GLY A 1 89 ? 5.559 -14.500 0.628 1.00 76.75 89 GLY A CA 1
ATOM 691 C C . GLY A 1 89 ? 6.250 -14.280 -0.708 1.00 76.75 89 GLY A C 1
ATOM 692 O O . GLY A 1 89 ? 7.457 -14.025 -0.697 1.00 76.75 89 GLY A O 1
ATOM 693 N N . PRO A 1 90 ? 5.512 -14.409 -1.828 1.00 85.75 90 PRO A N 1
ATOM 694 C CA . PRO A 1 90 ? 4.071 -14.144 -1.968 1.00 85.75 90 PRO A CA 1
ATOM 695 C C . PRO A 1 90 ? 3.137 -15.215 -1.381 1.00 85.75 90 PRO A C 1
ATOM 697 O O . PRO A 1 90 ? 3.331 -16.409 -1.586 1.00 85.75 90 PRO A O 1
ATOM 700 N N . ASN A 1 91 ? 2.069 -14.783 -0.700 1.00 91.31 91 ASN A N 1
ATOM 701 C CA . ASN A 1 91 ? 0.942 -15.632 -0.293 1.00 91.31 91 ASN A CA 1
ATOM 702 C C . ASN A 1 91 ? -0.343 -15.098 -0.943 1.00 91.31 91 ASN A C 1
ATOM 704 O O . ASN A 1 91 ? -0.875 -14.071 -0.527 1.00 91.31 91 ASN A O 1
ATOM 708 N N . ARG A 1 92 ? -0.848 -15.804 -1.961 1.00 93.31 92 ARG A N 1
ATOM 709 C CA . ARG A 1 92 ? -1.990 -15.360 -2.781 1.00 93.31 92 ARG A CA 1
ATOM 710 C C . ARG A 1 92 ? -3.270 -15.114 -1.985 1.00 93.31 92 ARG A C 1
ATOM 712 O O . ARG A 1 92 ? -4.030 -14.231 -2.371 1.00 93.31 92 ARG A O 1
ATOM 719 N N . ARG A 1 93 ? -3.522 -15.869 -0.910 1.00 94.81 93 ARG A N 1
ATOM 720 C CA . ARG A 1 93 ? -4.738 -15.691 -0.100 1.00 94.81 93 ARG A CA 1
ATOM 721 C C . ARG A 1 93 ? -4.660 -14.432 0.748 1.00 94.81 93 ARG A C 1
ATOM 723 O O . ARG A 1 93 ? -5.568 -13.610 0.724 1.00 94.81 93 ARG A O 1
ATOM 730 N N . VAL A 1 94 ? -3.521 -14.241 1.413 1.00 95.50 94 VAL A N 1
ATOM 731 C CA . VAL A 1 94 ? -3.246 -13.019 2.180 1.00 95.50 94 VAL A CA 1
ATOM 732 C C . VAL A 1 94 ? -3.299 -11.803 1.260 1.00 95.50 94 VAL A C 1
ATOM 734 O O . VAL A 1 94 ? -4.009 -10.851 1.548 1.00 95.50 94 VAL A O 1
ATOM 737 N N . ILE A 1 95 ? -2.625 -11.851 0.109 1.00 95.88 95 ILE A N 1
ATOM 738 C CA . ILE A 1 95 ? -2.621 -10.749 -0.864 1.00 95.88 95 ILE A CA 1
ATOM 739 C C . ILE A 1 95 ? -4.032 -10.485 -1.410 1.00 95.88 95 ILE A C 1
ATOM 741 O O . ILE A 1 95 ? -4.424 -9.328 -1.539 1.00 95.88 95 ILE A O 1
ATOM 745 N N . GLY A 1 96 ? -4.811 -11.538 -1.680 1.00 96.50 96 GLY A N 1
ATOM 746 C CA . GLY A 1 96 ? -6.213 -11.429 -2.089 1.00 96.50 96 GLY A CA 1
ATOM 747 C C . GLY A 1 96 ? -7.055 -10.689 -1.054 1.00 96.50 96 GLY A C 1
ATOM 748 O O . GLY A 1 96 ? -7.734 -9.720 -1.392 1.00 96.50 96 GLY A O 1
ATOM 749 N N . ARG A 1 97 ? -6.947 -11.085 0.220 1.00 97.56 97 ARG A N 1
ATOM 750 C CA . ARG A 1 97 ? -7.674 -10.428 1.310 1.00 97.56 97 ARG A CA 1
ATOM 751 C C . ARG A 1 97 ? -7.214 -8.989 1.541 1.00 97.56 97 ARG A C 1
ATOM 753 O O . ARG A 1 97 ? -8.049 -8.108 1.710 1.00 97.56 97 ARG A O 1
ATOM 760 N N . LEU A 1 98 ? -5.910 -8.723 1.487 1.00 97.56 98 LEU A N 1
ATOM 761 C CA . LEU A 1 98 ? -5.375 -7.365 1.611 1.00 97.56 98 LEU A CA 1
ATOM 762 C C . LEU A 1 98 ? -5.864 -6.446 0.480 1.00 97.56 98 LEU A C 1
ATOM 764 O O . LEU A 1 98 ? -6.188 -5.290 0.737 1.00 97.56 98 LEU A O 1
ATOM 768 N N . ALA A 1 99 ? -5.965 -6.948 -0.755 1.00 97.44 99 ALA A N 1
ATOM 769 C CA . ALA A 1 99 ? -6.515 -6.183 -1.875 1.00 97.44 99 ALA A CA 1
ATOM 770 C C . ALA A 1 99 ? -8.016 -5.884 -1.699 1.00 97.44 99 ALA A C 1
ATOM 772 O O . ALA A 1 99 ? -8.461 -4.782 -2.023 1.00 97.44 99 ALA A O 1
ATOM 773 N N . GLN A 1 100 ? -8.791 -6.824 -1.144 1.00 97.75 100 GLN A N 1
ATOM 774 C CA . GLN A 1 100 ? -10.188 -6.575 -0.768 1.00 97.75 100 GLN A CA 1
ATOM 775 C C . GLN A 1 100 ? -10.301 -5.504 0.317 1.00 97.75 100 GLN A C 1
ATOM 777 O O . GLN A 1 100 ? -11.017 -4.527 0.119 1.00 97.75 100 GLN A O 1
ATOM 782 N N . LEU A 1 101 ? -9.546 -5.631 1.414 1.00 98.06 101 LEU A N 1
ATOM 783 C CA . LEU A 1 101 ? -9.529 -4.638 2.493 1.00 98.06 101 LEU A CA 1
ATOM 784 C C . LEU A 1 101 ? -9.134 -3.247 1.979 1.00 98.06 101 LEU A C 1
ATOM 786 O O . LEU A 1 101 ? -9.750 -2.248 2.346 1.00 98.06 101 LEU A O 1
ATOM 790 N N . ALA A 1 102 ? -8.135 -3.169 1.095 1.00 98.19 102 ALA A N 1
ATOM 791 C CA . ALA A 1 102 ? -7.737 -1.907 0.479 1.00 98.19 102 ALA A CA 1
ATOM 792 C C . ALA A 1 102 ? -8.904 -1.294 -0.308 1.00 98.19 102 ALA A C 1
ATOM 794 O O . ALA A 1 102 ? -9.214 -0.117 -0.128 1.00 98.19 102 ALA A O 1
ATOM 795 N N . HIS A 1 103 ? -9.606 -2.098 -1.111 1.00 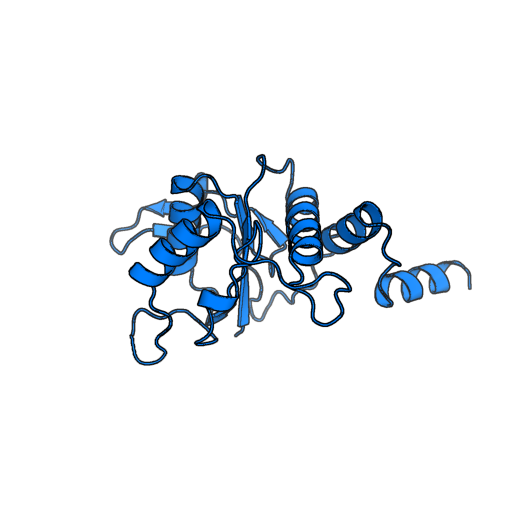97.31 103 HIS A N 1
ATOM 796 C CA . HIS A 1 103 ? -10.784 -1.650 -1.849 1.00 97.31 103 HIS A CA 1
ATOM 797 C C . HIS A 1 103 ? -11.919 -1.177 -0.926 1.00 97.31 103 HIS A C 1
ATOM 799 O O . HIS A 1 103 ? -12.457 -0.090 -1.138 1.00 97.31 103 HIS A O 1
ATOM 805 N N . GLU A 1 104 ? -12.240 -1.941 0.122 1.00 97.38 104 GLU A N 1
ATOM 806 C CA . GLU A 1 104 ? -13.254 -1.606 1.135 1.00 97.38 104 GLU A CA 1
ATOM 807 C C . GLU A 1 104 ? -12.953 -0.264 1.829 1.00 97.38 104 GLU A C 1
ATOM 809 O O . GLU A 1 104 ? -13.862 0.511 2.133 1.00 97.38 104 GLU A O 1
ATOM 814 N N . HIS A 1 105 ? -11.670 0.053 2.025 1.00 97.50 105 HIS A N 1
ATOM 815 C CA . HIS A 1 105 ? -11.216 1.310 2.623 1.00 97.50 105 HIS A CA 1
ATOM 816 C C . HIS A 1 105 ? -10.966 2.439 1.601 1.00 97.50 105 HIS A C 1
ATOM 818 O O . HIS A 1 105 ? -10.633 3.563 1.994 1.00 97.50 105 HIS A O 1
ATOM 824 N N . GLY A 1 106 ? -11.156 2.181 0.302 1.00 96.62 106 GLY A N 1
ATOM 825 C CA . GLY A 1 106 ? -10.943 3.155 -0.772 1.00 96.62 106 GLY A CA 1
ATOM 826 C C . GLY A 1 106 ? -9.469 3.497 -1.015 1.00 96.62 106 GLY A C 1
ATOM 827 O O . GLY A 1 106 ? -9.146 4.654 -1.294 1.00 96.62 106 GLY A O 1
ATOM 828 N N . LEU A 1 107 ? -8.579 2.517 -0.859 1.00 98.38 107 LEU A N 1
ATOM 829 C CA . LEU A 1 107 ? -7.151 2.607 -1.153 1.00 98.38 107 LEU A CA 1
ATOM 830 C C . LEU A 1 107 ? -6.820 1.880 -2.457 1.00 98.38 107 LEU A C 1
ATOM 832 O O . LEU A 1 107 ? -7.524 0.969 -2.895 1.00 98.38 107 LEU A O 1
ATOM 836 N N . GLN A 1 108 ? -5.695 2.270 -3.044 1.00 98.19 108 GLN A N 1
ATOM 837 C CA . GLN A 1 108 ? -5.031 1.484 -4.075 1.00 98.19 108 GLN A CA 1
ATOM 838 C C . GLN A 1 108 ? -4.150 0.411 -3.421 1.00 98.19 108 GLN A C 1
ATOM 840 O O . GLN A 1 108 ? -3.691 0.594 -2.292 1.00 98.19 108 GLN A O 1
ATOM 845 N N . ALA A 1 109 ? -3.897 -0.684 -4.136 1.00 97.69 109 ALA A N 1
ATOM 846 C CA . ALA A 1 109 ? -2.996 -1.757 -3.725 1.00 97.69 109 ALA A CA 1
ATOM 847 C C . ALA A 1 109 ? -2.036 -2.086 -4.873 1.00 97.69 109 ALA A C 1
ATOM 849 O O . ALA A 1 109 ? -2.458 -2.164 -6.028 1.00 97.69 109 ALA A O 1
ATOM 850 N N . PHE A 1 110 ? -0.755 -2.275 -4.568 1.00 95.81 110 PHE A N 1
ATOM 851 C CA . PHE A 1 110 ? 0.292 -2.462 -5.570 1.00 95.81 110 PHE A CA 1
ATOM 852 C C . PHE A 1 110 ? 1.324 -3.485 -5.115 1.00 95.81 110 PHE A C 1
ATOM 854 O O . PHE A 1 110 ? 1.820 -3.434 -3.989 1.00 95.81 110 PHE A O 1
ATOM 861 N N . ASP A 1 111 ? 1.646 -4.414 -6.005 1.00 93.25 111 ASP A N 1
ATOM 862 C CA . ASP A 1 111 ? 2.739 -5.364 -5.845 1.00 93.25 111 ASP A CA 1
ATOM 863 C C . ASP A 1 111 ? 4.039 -4.679 -6.277 1.00 93.25 111 ASP A C 1
ATOM 865 O O . ASP A 1 111 ? 4.238 -4.429 -7.466 1.00 93.25 111 ASP A O 1
ATOM 869 N N . LEU A 1 112 ? 4.916 -4.361 -5.316 1.00 89.31 112 LEU A N 1
ATOM 870 C CA . LEU A 1 112 ? 6.191 -3.705 -5.620 1.00 89.31 112 LEU A CA 1
ATOM 871 C C . LEU A 1 112 ? 7.171 -4.640 -6.330 1.00 89.31 112 LEU A C 1
ATOM 873 O O . LEU A 1 112 ? 8.092 -4.141 -6.955 1.00 89.31 112 LEU A O 1
ATOM 877 N N . ALA A 1 113 ? 7.009 -5.960 -6.228 1.00 83.44 113 ALA A N 1
ATOM 878 C CA . ALA A 1 113 ? 7.908 -6.907 -6.874 1.00 83.44 113 ALA A CA 1
ATOM 879 C C . ALA A 1 113 ? 7.508 -7.156 -8.337 1.00 83.44 113 ALA A C 1
ATOM 881 O O . ALA A 1 113 ? 8.378 -7.236 -9.195 1.00 83.44 113 ALA A O 1
ATOM 882 N N . ALA A 1 114 ? 6.206 -7.250 -8.645 1.00 85.31 114 ALA A N 1
ATOM 883 C CA . ALA A 1 114 ? 5.723 -7.378 -10.032 1.00 85.31 114 ALA A CA 1
ATOM 884 C C . ALA A 1 114 ? 5.438 -6.034 -10.709 1.00 85.31 114 ALA A C 1
ATOM 886 O O . ALA A 1 114 ? 5.072 -6.014 -11.881 1.00 85.31 114 ALA A O 1
ATOM 887 N N . HIS A 1 115 ? 5.562 -4.926 -9.977 1.00 88.50 115 HIS A N 1
ATOM 888 C CA . HIS A 1 115 ? 5.250 -3.586 -10.457 1.00 88.50 115 HIS A CA 1
ATOM 889 C C . HIS A 1 115 ? 3.853 -3.496 -11.082 1.00 88.50 115 HIS A C 1
ATOM 891 O O . HIS A 1 115 ? 3.700 -2.955 -12.171 1.00 88.50 115 HIS A O 1
ATOM 897 N N . ARG A 1 116 ? 2.832 -4.025 -10.396 1.00 90.50 116 ARG A N 1
ATOM 898 C CA . ARG A 1 116 ? 1.447 -4.018 -10.889 1.00 90.50 116 ARG A CA 1
ATOM 899 C C . ARG A 1 116 ? 0.433 -3.603 -9.842 1.00 90.50 116 ARG A C 1
ATOM 901 O O . ARG A 1 116 ? 0.586 -3.877 -8.648 1.00 90.50 116 ARG A O 1
ATOM 908 N N . ILE A 1 117 ? -0.668 -3.035 -10.310 1.00 94.62 117 ILE A N 1
ATOM 909 C CA . ILE A 1 117 ? -1.850 -2.791 -9.495 1.00 94.62 117 ILE A CA 1
ATOM 910 C C . ILE A 1 117 ? -2.514 -4.133 -9.155 1.00 94.62 117 ILE A C 1
ATOM 912 O O . ILE A 1 117 ? -2.644 -5.048 -9.978 1.00 94.62 117 ILE A O 1
ATOM 916 N N . LEU A 1 118 ? -2.952 -4.244 -7.905 1.00 95.25 118 LEU A N 1
ATOM 917 C CA . LEU A 1 118 ? -3.725 -5.362 -7.385 1.00 95.25 118 LEU A CA 1
ATOM 918 C C . LEU A 1 118 ? -5.194 -4.949 -7.334 1.00 95.25 118 LEU A C 1
ATOM 920 O O . LEU A 1 118 ? -5.646 -4.322 -6.374 1.00 95.25 118 LEU A O 1
ATOM 924 N N . HIS A 1 119 ? -5.951 -5.264 -8.385 1.00 95.00 119 HIS A N 1
ATOM 925 C CA . HIS A 1 119 ? -7.360 -4.897 -8.432 1.00 95.00 119 HIS A CA 1
ATOM 926 C C . HIS A 1 119 ? -8.228 -5.900 -7.672 1.00 95.00 119 HIS A C 1
ATOM 928 O O . HIS A 1 119 ? -8.036 -7.109 -7.766 1.00 95.00 119 HIS A O 1
ATOM 934 N N . VAL A 1 120 ? -9.287 -5.407 -7.023 1.00 95.50 120 VAL A N 1
ATOM 935 C CA . VAL A 1 120 ? -10.293 -6.271 -6.380 1.00 95.50 120 VAL A CA 1
ATOM 936 C C . VAL A 1 120 ? -10.956 -7.241 -7.368 1.00 95.50 120 VAL A C 1
ATOM 938 O O . VAL A 1 120 ? -11.289 -8.358 -6.999 1.00 95.50 120 VAL A O 1
ATOM 941 N N . ARG A 1 121 ? -11.088 -6.857 -8.647 1.00 95.00 121 ARG A N 1
ATOM 942 C CA . ARG A 1 121 ? -11.632 -7.730 -9.705 1.00 95.00 121 ARG A CA 1
ATOM 943 C C . ARG A 1 121 ? -10.744 -8.941 -10.013 1.00 95.00 121 ARG A C 1
ATOM 945 O O . ARG A 1 121 ? -11.223 -9.891 -10.620 1.00 95.00 121 ARG A O 1
ATOM 952 N N . ASP A 1 122 ? -9.471 -8.883 -9.624 1.00 95.12 122 ASP A N 1
ATOM 953 C CA . ASP A 1 122 ? -8.513 -9.973 -9.802 1.00 95.12 122 ASP A CA 1
ATOM 954 C C . ASP A 1 122 ? -8.557 -10.947 -8.608 1.00 95.12 122 ASP A C 1
ATOM 956 O O . ASP A 1 122 ? -7.855 -11.962 -8.612 1.00 95.12 122 ASP A O 1
ATOM 960 N N . VAL A 1 123 ? -9.370 -10.657 -7.584 1.00 96.62 123 VAL A N 1
ATOM 961 C CA . VAL A 1 123 ? -9.583 -11.532 -6.432 1.00 96.62 123 VAL A CA 1
ATOM 962 C C . VAL A 1 123 ? -10.683 -12.533 -6.762 1.00 96.62 123 VAL A C 1
ATOM 964 O O . VAL A 1 123 ? -11.817 -12.169 -7.065 1.00 96.62 123 VAL A O 1
ATOM 967 N N . LEU A 1 124 ? -10.330 -13.813 -6.699 1.00 95.94 124 LEU A N 1
ATOM 968 C CA . LEU A 1 124 ? -11.247 -14.924 -6.897 1.00 95.94 124 LEU A CA 1
ATOM 969 C C . LEU A 1 124 ? -11.784 -15.378 -5.542 1.00 95.94 124 LEU A C 1
ATOM 971 O O . LEU A 1 124 ? -11.005 -15.675 -4.635 1.00 95.94 124 LEU A O 1
ATOM 975 N N . GLU A 1 125 ? -13.104 -15.476 -5.425 1.00 93.69 125 GLU A N 1
ATOM 976 C CA . GLU A 1 125 ? -13.744 -16.112 -4.276 1.00 93.69 125 GLU A CA 1
ATOM 977 C C . GLU A 1 125 ? -13.554 -17.632 -4.360 1.00 93.69 125 GLU A C 1
ATOM 979 O O . GLU A 1 125 ? -13.870 -18.255 -5.376 1.00 93.69 125 GLU A O 1
ATOM 984 N N . HIS A 1 126 ? -13.022 -18.230 -3.295 1.00 90.75 126 HIS A N 1
ATOM 985 C CA . HIS A 1 126 ? -12.789 -19.669 -3.181 1.00 90.75 126 HIS A CA 1
ATOM 986 C C . HIS A 1 126 ? -13.291 -20.171 -1.823 1.00 90.75 126 HIS A C 1
ATOM 988 O O . HIS A 1 126 ? -13.427 -19.390 -0.885 1.00 90.75 126 HIS A O 1
ATOM 994 N N . GLU A 1 127 ? -13.524 -21.480 -1.694 1.00 87.50 127 GLU A N 1
ATOM 995 C CA . GLU A 1 127 ? -14.057 -22.087 -0.461 1.00 87.50 127 GLU A CA 1
ATOM 996 C C . GLU A 1 127 ? -13.226 -21.756 0.793 1.00 87.50 127 GLU A C 1
ATOM 998 O O . GLU A 1 127 ? -13.797 -21.446 1.833 1.00 87.50 127 GLU A O 1
ATOM 1003 N N . ASP A 1 128 ? -11.891 -21.721 0.689 1.00 86.56 128 ASP A N 1
ATOM 1004 C CA . ASP A 1 128 ? -11.001 -21.354 1.808 1.00 86.56 128 ASP A CA 1
ATOM 1005 C C . ASP A 1 128 ? -10.615 -19.859 1.821 1.00 86.56 128 ASP A C 1
ATOM 1007 O O . ASP A 1 128 ? -9.562 -19.473 2.338 1.00 86.56 128 ASP A O 1
ATOM 1011 N N . GLY A 1 129 ? -11.430 -19.009 1.193 1.00 90.75 129 GLY A N 1
ATOM 1012 C CA . GLY A 1 129 ? -11.281 -17.555 1.189 1.00 90.75 129 GLY A CA 1
ATOM 1013 C C . GLY A 1 129 ? -10.696 -16.962 -0.099 1.00 90.75 129 GLY A C 1
ATOM 1014 O O . GLY A 1 129 ? -10.368 -17.696 -1.038 1.00 90.75 129 GLY A O 1
ATOM 1015 N N . PRO A 1 130 ? -10.553 -15.624 -0.141 1.00 95.44 130 PRO A N 1
ATOM 1016 C CA . PRO A 1 130 ? -10.170 -14.885 -1.338 1.00 95.44 130 PRO A CA 1
ATOM 1017 C C . PRO A 1 130 ? -8.769 -15.265 -1.812 1.00 95.44 130 PRO A C 1
ATOM 1019 O O . PRO A 1 130 ? -7.851 -15.446 -1.012 1.00 95.44 130 PRO A O 1
ATOM 1022 N N . LEU A 1 131 ? -8.585 -15.348 -3.127 1.00 94.94 131 LEU A N 1
ATOM 1023 C CA . LEU A 1 131 ? -7.320 -15.695 -3.763 1.00 94.94 131 LEU A CA 1
ATOM 1024 C C . LEU A 1 131 ? -6.963 -14.666 -4.837 1.00 94.94 131 LEU A C 1
ATOM 1026 O O . LEU A 1 131 ? -7.715 -14.471 -5.789 1.00 94.94 131 LEU A O 1
ATOM 1030 N N . MET A 1 132 ? -5.781 -14.056 -4.736 1.00 95.31 132 MET A N 1
ATOM 1031 C CA . MET A 1 132 ? -5.277 -13.181 -5.794 1.00 95.31 132 MET A CA 1
ATOM 1032 C C . MET A 1 132 ? -4.889 -13.980 -7.047 1.00 95.31 132 MET A C 1
ATOM 1034 O O . MET A 1 132 ? -4.048 -14.891 -6.986 1.00 95.31 132 MET A O 1
ATOM 1038 N N . SER A 1 133 ? -5.469 -13.606 -8.188 1.00 91.75 133 SER A N 1
ATOM 1039 C CA . SER A 1 133 ? -5.144 -14.155 -9.506 1.00 91.75 133 SER A CA 1
ATOM 1040 C C . SER A 1 133 ? -4.076 -13.342 -10.254 1.00 91.75 133 SER A C 1
ATOM 1042 O O . SER A 1 133 ? -3.650 -12.260 -9.844 1.00 91.75 133 SER A O 1
ATOM 1044 N N . GLY A 1 134 ? -3.593 -13.904 -11.363 1.00 83.94 134 GLY A N 1
ATOM 1045 C CA . GLY A 1 134 ? -2.546 -13.299 -12.184 1.00 83.94 134 GLY A CA 1
ATOM 1046 C C . GLY A 1 134 ? -1.131 -13.433 -11.599 1.00 83.94 134 GLY A C 1
ATOM 1047 O O . GLY A 1 134 ? -0.926 -14.156 -10.609 1.00 83.94 134 GLY A O 1
ATOM 1048 N N . PRO A 1 135 ? -0.141 -12.791 -12.240 1.00 82.12 135 PRO A N 1
ATOM 1049 C CA . PRO A 1 135 ? 1.251 -12.833 -11.801 1.00 82.12 135 PRO A CA 1
ATOM 1050 C C . PRO A 1 135 ? 1.432 -12.083 -10.477 1.00 82.12 135 PRO A C 1
ATOM 1052 O O . PRO A 1 135 ? 0.769 -11.072 -10.246 1.00 82.12 135 PRO A O 1
ATOM 1055 N N . LEU A 1 136 ? 2.307 -12.603 -9.618 1.00 85.00 136 LEU A N 1
ATOM 1056 C CA . LEU A 1 136 ? 2.800 -11.941 -8.408 1.00 85.00 136 LEU A CA 1
ATOM 1057 C C . LEU A 1 136 ? 4.320 -11.938 -8.471 1.00 85.00 136 LEU A C 1
ATOM 1059 O O . LEU A 1 136 ? 4.905 -12.928 -8.913 1.00 85.00 136 LEU A O 1
ATOM 1063 N N . GLY A 1 137 ? 4.936 -10.861 -8.007 1.00 73.50 137 GLY A N 1
ATOM 1064 C CA . GLY A 1 137 ? 6.369 -10.670 -8.150 1.00 73.50 137 GLY A CA 1
ATOM 1065 C C . GLY A 1 137 ? 7.205 -11.533 -7.214 1.00 73.50 137 GLY A C 1
ATOM 1066 O O . GLY A 1 137 ? 6.745 -12.018 -6.172 1.00 73.50 137 GLY A O 1
ATOM 1067 N N . GLY A 1 138 ? 8.476 -11.680 -7.587 1.00 61.78 138 GLY A N 1
ATOM 1068 C CA . GLY A 1 138 ? 9.523 -12.254 -6.752 1.00 61.78 138 GLY A CA 1
ATOM 1069 C C . GLY A 1 138 ? 9.585 -13.784 -6.720 1.00 61.78 138 GLY A C 1
ATOM 1070 O O . GLY A 1 138 ? 10.256 -14.338 -5.856 1.00 61.78 138 GLY A O 1
ATOM 1071 N N . GLY A 1 139 ? 8.939 -14.507 -7.638 1.00 55.00 139 GLY A N 1
ATOM 1072 C CA . GLY A 1 139 ? 9.227 -15.938 -7.809 1.00 55.00 139 GLY A CA 1
ATOM 1073 C C . GLY A 1 139 ? 10.724 -16.205 -8.059 1.00 55.00 139 GLY A C 1
ATOM 1074 O O . GLY A 1 139 ? 11.455 -15.317 -8.487 1.00 55.00 139 GLY A O 1
ATOM 1075 N N . TRP A 1 140 ? 11.195 -17.439 -7.832 1.00 47.78 140 TRP A N 1
ATOM 1076 C CA . TRP A 1 140 ? 12.585 -17.832 -8.146 1.00 47.78 140 TRP A CA 1
ATOM 1077 C C . TRP A 1 140 ? 12.970 -17.593 -9.622 1.00 47.78 140 TRP A C 1
ATOM 1079 O O . TRP A 1 140 ? 14.158 -17.488 -9.916 1.00 47.78 140 TRP A O 1
ATOM 1089 N N . ASP A 1 141 ? 11.977 -17.476 -10.511 1.00 43.19 141 ASP A N 1
ATOM 1090 C CA . ASP A 1 141 ? 12.136 -17.324 -11.961 1.00 43.19 141 ASP A CA 1
ATOM 1091 C C . ASP A 1 141 ? 11.951 -15.875 -12.469 1.00 43.19 141 ASP A C 1
ATOM 1093 O O . ASP A 1 141 ? 12.208 -15.607 -13.641 1.00 43.19 141 ASP A O 1
ATOM 1097 N N . GLU A 1 142 ? 11.530 -14.934 -11.614 1.00 46.81 142 GLU A N 1
ATOM 1098 C CA . GLU A 1 142 ? 11.277 -13.528 -11.974 1.00 46.81 142 GLU A CA 1
ATOM 1099 C C . GLU A 1 142 ? 11.930 -12.608 -10.925 1.00 46.81 142 GLU A C 1
ATOM 1101 O O . GLU A 1 142 ? 11.287 -12.254 -9.928 1.00 46.81 142 GLU A O 1
ATOM 1106 N N . PRO A 1 143 ? 13.225 -12.256 -11.083 1.00 47.06 143 PRO A N 1
ATOM 1107 C CA . PRO A 1 143 ? 13.844 -11.216 -10.263 1.00 47.06 143 PRO A CA 1
ATOM 1108 C C . PRO A 1 143 ? 13.066 -9.897 -10.393 1.00 47.06 143 PRO A C 1
ATOM 1110 O O . PRO A 1 143 ? 12.317 -9.710 -11.350 1.00 47.06 143 PRO A O 1
ATOM 1113 N N . GLU A 1 144 ? 13.264 -8.977 -9.443 1.00 50.50 144 GLU A N 1
ATOM 1114 C CA . GLU A 1 144 ? 12.742 -7.593 -9.439 1.00 50.50 144 GLU A CA 1
ATOM 1115 C C . GLU A 1 144 ? 13.272 -6.743 -10.637 1.00 50.50 144 GLU A C 1
ATOM 1117 O O . GLU A 1 144 ? 13.507 -5.550 -10.500 1.00 50.50 144 GLU A O 1
ATOM 1122 N N . ASP A 1 145 ? 13.496 -7.340 -11.812 1.00 50.19 145 ASP A N 1
ATOM 1123 C CA . ASP A 1 145 ? 14.014 -6.735 -13.045 1.00 50.19 145 ASP A CA 1
ATOM 1124 C C . ASP A 1 145 ? 12.875 -6.458 -14.042 1.00 50.19 145 ASP A C 1
ATOM 1126 O O . ASP A 1 145 ? 12.954 -6.769 -15.234 1.00 50.19 145 ASP A O 1
ATOM 1130 N N . PHE A 1 146 ? 11.782 -5.855 -13.572 1.00 55.91 146 PHE A N 1
ATOM 1131 C CA . PHE A 1 146 ? 10.868 -5.187 -14.493 1.00 55.91 146 PHE A CA 1
ATOM 1132 C C . PHE A 1 146 ? 11.389 -3.771 -14.751 1.00 55.91 146 PHE A C 1
ATOM 1134 O O . PHE A 1 146 ? 11.629 -3.012 -13.813 1.00 55.91 146 PHE A O 1
ATOM 1141 N N . ALA A 1 147 ? 11.550 -3.396 -16.023 1.00 69.88 147 ALA A N 1
ATOM 1142 C CA . ALA A 1 147 ? 11.985 -2.065 -16.451 1.00 69.88 147 ALA A CA 1
ATOM 1143 C C . ALA A 1 147 ? 10.886 -1.006 -16.218 1.00 69.88 147 ALA A C 1
ATOM 1145 O O . ALA A 1 147 ? 10.364 -0.406 -17.153 1.00 69.88 147 ALA A O 1
ATOM 1146 N N . CYS A 1 148 ? 10.482 -0.806 -14.966 1.00 83.19 148 CYS A N 1
ATOM 1147 C CA . CYS A 1 148 ? 9.497 0.189 -14.579 1.00 83.19 148 CYS A CA 1
ATOM 1148 C C . CYS A 1 148 ? 10.182 1.528 -14.310 1.00 83.19 148 CYS A C 1
ATOM 1150 O O . CYS A 1 148 ? 11.060 1.619 -13.451 1.00 83.19 148 CYS A O 1
ATOM 1152 N N . ARG A 1 149 ? 9.731 2.599 -14.972 1.00 89.44 149 ARG A N 1
ATOM 1153 C CA . ARG A 1 149 ? 10.257 3.949 -14.717 1.00 89.44 149 ARG A CA 1
ATOM 1154 C C . ARG A 1 149 ? 9.585 4.658 -13.546 1.00 89.44 149 ARG A C 1
ATOM 1156 O O . ARG A 1 149 ? 9.959 5.784 -13.234 1.00 89.44 149 ARG A O 1
ATOM 1163 N N . GLY A 1 150 ? 8.621 4.021 -12.881 1.00 90.94 150 GLY A N 1
ATOM 1164 C CA . GLY A 1 150 ? 7.853 4.598 -11.777 1.00 90.94 150 GLY A CA 1
ATOM 1165 C C . GLY A 1 150 ? 8.703 5.298 -10.707 1.00 90.94 150 GLY A C 1
ATOM 1166 O O . GLY A 1 150 ? 8.447 6.471 -10.425 1.00 90.94 150 GLY A O 1
ATOM 1167 N N . PRO A 1 151 ? 9.750 4.655 -10.153 1.00 89.19 151 PRO A N 1
ATOM 1168 C CA . PRO A 1 151 ? 10.619 5.293 -9.166 1.00 89.19 151 PRO A CA 1
ATOM 1169 C C . PRO A 1 151 ? 11.324 6.546 -9.706 1.00 89.19 151 PRO A C 1
ATOM 1171 O O . PRO A 1 151 ? 11.408 7.550 -9.005 1.00 89.19 151 PRO A O 1
ATOM 1174 N N . GLU A 1 152 ? 11.778 6.535 -10.961 1.00 90.12 152 GLU A N 1
ATOM 1175 C CA . GLU A 1 152 ? 12.429 7.699 -11.582 1.00 90.12 152 GLU A CA 1
ATOM 1176 C C . GLU A 1 152 ? 11.438 8.826 -11.863 1.00 90.12 152 GLU A C 1
ATOM 1178 O O . GLU A 1 152 ? 11.701 9.974 -11.518 1.00 90.12 152 GLU A O 1
ATOM 1183 N N . ILE A 1 153 ? 10.249 8.506 -12.378 1.00 93.00 153 ILE A N 1
ATOM 1184 C CA . ILE A 1 153 ? 9.167 9.481 -12.561 1.00 93.00 153 ILE A CA 1
ATOM 1185 C C . ILE A 1 153 ? 8.810 10.129 -11.214 1.00 93.00 153 ILE A C 1
ATOM 1187 O O . ILE A 1 153 ? 8.584 11.337 -11.139 1.00 93.00 153 ILE A O 1
ATOM 1191 N N . ALA A 1 154 ? 8.782 9.356 -10.124 1.00 92.19 154 ALA A N 1
ATOM 1192 C CA . ALA A 1 154 ? 8.547 9.895 -8.788 1.00 92.19 154 ALA A CA 1
ATOM 1193 C C . ALA A 1 154 ? 9.634 10.890 -8.360 1.00 92.19 154 ALA A C 1
ATOM 1195 O O . ALA A 1 154 ? 9.313 11.934 -7.792 1.00 92.19 154 ALA A O 1
ATOM 1196 N N . ARG A 1 155 ? 10.904 10.594 -8.654 1.00 91.50 155 ARG A N 1
ATOM 1197 C CA . ARG A 1 155 ? 12.037 11.489 -8.380 1.00 91.50 155 ARG A CA 1
ATOM 1198 C C . ARG A 1 155 ? 11.963 12.763 -9.213 1.00 91.50 155 ARG A C 1
ATOM 1200 O O . ARG A 1 155 ? 12.106 13.842 -8.645 1.00 91.50 155 ARG A O 1
ATOM 1207 N N . GLU A 1 156 ? 11.659 12.652 -10.506 1.00 93.25 156 GLU A N 1
ATOM 1208 C CA . GLU A 1 156 ? 11.441 13.790 -11.409 1.00 93.25 156 GLU A CA 1
ATOM 1209 C C . GLU A 1 156 ? 10.338 14.719 -10.872 1.00 93.25 156 GLU A C 1
ATOM 1211 O O . GLU A 1 156 ? 10.551 15.926 -10.751 1.00 93.25 156 GLU A O 1
ATOM 1216 N N . ARG A 1 157 ? 9.191 14.160 -10.454 1.00 94.00 157 ARG A N 1
ATOM 1217 C CA . ARG A 1 157 ? 8.077 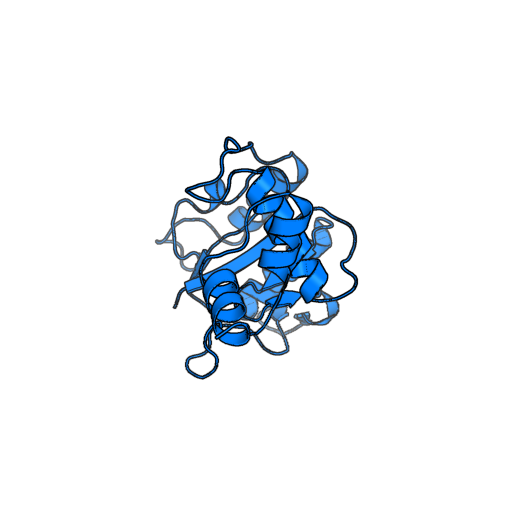14.915 -9.840 1.00 94.00 157 ARG A CA 1
ATOM 1218 C C . ARG A 1 157 ? 8.490 15.666 -8.574 1.00 94.00 157 ARG A C 1
ATOM 1220 O O . ARG A 1 157 ? 7.931 16.719 -8.277 1.00 94.00 157 ARG A O 1
ATOM 1227 N N . LEU A 1 158 ? 9.441 15.114 -7.826 1.00 91.19 158 LEU A N 1
ATOM 1228 C CA . LEU A 1 158 ? 9.946 15.670 -6.572 1.00 91.19 158 LEU A CA 1
ATOM 1229 C C . LEU A 1 158 ? 11.184 16.561 -6.759 1.00 91.19 158 LEU A C 1
ATOM 1231 O O . LEU A 1 158 ? 11.701 17.090 -5.777 1.00 91.19 158 LEU A O 1
ATOM 1235 N N . GLY A 1 159 ? 11.680 16.724 -7.991 1.00 91.12 159 GLY A N 1
ATOM 1236 C CA . GLY A 1 159 ? 12.918 17.458 -8.266 1.00 91.12 159 GLY A CA 1
ATOM 1237 C C . GLY A 1 159 ? 14.171 16.803 -7.668 1.00 91.12 159 GLY A C 1
ATOM 1238 O O . GLY A 1 159 ? 15.157 17.491 -7.407 1.00 91.12 159 GLY A O 1
ATOM 1239 N N . LEU A 1 160 ? 14.137 15.491 -7.417 1.00 87.62 160 LEU A N 1
ATOM 1240 C CA . LEU A 1 160 ? 15.271 14.723 -6.904 1.00 87.62 160 LEU A CA 1
ATOM 1241 C C . LEU A 1 160 ? 16.202 14.313 -8.051 1.00 87.62 160 LEU A C 1
ATOM 1243 O O . LEU A 1 160 ? 15.766 14.075 -9.175 1.00 87.62 160 LEU A O 1
ATOM 1247 N N . ALA A 1 161 ? 17.499 14.196 -7.764 1.00 84.88 161 ALA A N 1
ATOM 1248 C CA . ALA A 1 161 ? 18.474 13.758 -8.762 1.00 84.88 161 ALA A CA 1
ATOM 1249 C C . ALA A 1 161 ? 18.189 12.316 -9.237 1.00 84.88 161 ALA A C 1
ATOM 1251 O O . ALA A 1 161 ? 17.712 11.529 -8.428 1.00 84.88 161 ALA A O 1
ATOM 1252 N N . PRO A 1 162 ? 18.530 11.907 -10.469 1.00 79.19 162 PRO A N 1
ATOM 1253 C CA . PRO A 1 162 ? 18.366 10.516 -10.911 1.00 79.19 162 PRO A CA 1
ATOM 1254 C C . PRO A 1 162 ? 19.160 9.529 -10.047 1.00 79.19 162 PRO A C 1
ATOM 1256 O O . PRO A 1 162 ? 20.147 9.921 -9.412 1.00 79.19 162 PRO A O 1
ATOM 1259 N N . THR A 1 163 ? 18.755 8.258 -10.024 1.00 76.50 163 THR A N 1
ATOM 1260 C CA . THR A 1 163 ? 19.549 7.212 -9.359 1.00 76.50 163 THR A CA 1
ATOM 1261 C C . THR A 1 163 ? 20.870 6.949 -10.088 1.00 76.50 163 THR A C 1
ATOM 1263 O O . THR A 1 163 ? 21.033 7.253 -11.273 1.00 76.50 163 THR A O 1
ATOM 1266 N N . ASP A 1 164 ? 21.839 6.359 -9.384 1.00 72.44 164 ASP A N 1
ATOM 1267 C CA . ASP A 1 164 ? 23.155 6.056 -9.960 1.00 72.44 164 ASP A CA 1
ATOM 1268 C C . ASP A 1 164 ? 23.080 5.039 -11.112 1.00 72.44 164 ASP A C 1
ATOM 1270 O O . ASP A 1 164 ? 23.878 5.118 -12.043 1.00 72.44 164 ASP A O 1
ATOM 1274 N N . HIS A 1 165 ? 22.081 4.148 -11.108 1.00 63.78 165 HIS A N 1
ATOM 1275 C CA . HIS A 1 165 ? 21.821 3.229 -12.219 1.00 63.78 165 HIS A CA 1
ATOM 1276 C C . HIS A 1 165 ? 21.458 3.985 -13.508 1.00 63.78 165 HIS A C 1
ATOM 1278 O O . HIS A 1 165 ? 22.050 3.735 -14.556 1.00 63.78 165 HIS A O 1
ATOM 1284 N N . VAL A 1 166 ? 20.561 4.974 -13.427 1.00 62.31 166 VAL A N 1
ATOM 1285 C CA . VAL A 1 166 ? 20.185 5.815 -14.577 1.00 62.31 166 VAL A CA 1
ATOM 1286 C C . VAL A 1 166 ? 21.352 6.682 -15.046 1.00 62.31 166 VAL A C 1
ATOM 1288 O O . VAL A 1 166 ? 21.582 6.813 -16.248 1.00 62.31 166 VAL A O 1
ATOM 1291 N N . ARG A 1 167 ? 22.136 7.236 -14.113 1.00 62.00 167 ARG A N 1
ATOM 1292 C CA . ARG A 1 167 ? 23.346 8.008 -14.447 1.00 62.00 167 ARG A CA 1
ATOM 1293 C C . ARG A 1 167 ? 24.374 7.171 -15.208 1.00 62.00 167 ARG A C 1
ATOM 1295 O O . ARG A 1 167 ? 24.983 7.677 -16.146 1.00 62.00 167 ARG A O 1
ATOM 1302 N N . ALA A 1 168 ? 24.560 5.910 -14.817 1.00 63.25 168 ALA A N 1
ATOM 1303 C CA . ALA A 1 168 ? 25.496 4.999 -15.469 1.00 63.25 168 ALA A CA 1
ATOM 1304 C C . ALA A 1 168 ? 25.068 4.637 -16.901 1.00 63.25 168 ALA A C 1
ATOM 1306 O O . ALA A 1 168 ? 25.925 4.545 -17.776 1.00 63.25 168 ALA A O 1
ATOM 1307 N N . VAL A 1 169 ? 23.763 4.478 -17.154 1.00 62.06 169 VAL A N 1
ATOM 1308 C CA . VAL A 1 169 ? 23.228 4.226 -18.505 1.00 62.06 169 VAL A CA 1
ATOM 1309 C C . VAL A 1 169 ? 23.363 5.468 -19.393 1.00 62.06 169 VAL A C 1
ATOM 1311 O O . VAL A 1 169 ? 23.860 5.357 -20.508 1.00 62.06 169 VAL A O 1
ATOM 1314 N N . ALA A 1 170 ? 23.020 6.658 -18.889 1.00 60.12 170 ALA A N 1
ATOM 1315 C CA . ALA A 1 170 ? 23.157 7.906 -19.649 1.00 60.12 170 ALA A CA 1
ATOM 1316 C C . ALA A 1 170 ? 24.622 8.224 -20.012 1.00 60.12 170 ALA A C 1
ATOM 1318 O O . ALA A 1 170 ? 24.909 8.660 -21.121 1.00 60.12 170 ALA A O 1
ATOM 1319 N N . GLY A 1 171 ? 25.567 7.946 -19.106 1.00 56.44 171 GLY A N 1
ATOM 1320 C CA . GLY A 1 171 ? 27.000 8.109 -19.372 1.00 56.44 171 GLY A CA 1
ATOM 1321 C C . GLY A 1 171 ? 27.595 7.074 -20.337 1.00 56.44 171 GLY A C 1
ATOM 1322 O O . GLY A 1 171 ? 28.707 7.278 -20.818 1.00 56.44 171 GLY A O 1
ATOM 1323 N N . ALA A 1 172 ? 26.887 5.976 -20.624 1.00 56.97 172 ALA A N 1
ATOM 1324 C CA . ALA A 1 172 ? 27.315 4.956 -21.581 1.00 56.97 172 ALA A CA 1
ATOM 1325 C C . ALA A 1 172 ? 26.877 5.260 -23.026 1.00 56.97 172 ALA A C 1
ATOM 1327 O O . ALA A 1 172 ? 27.481 4.735 -23.956 1.00 56.97 172 ALA A O 1
ATOM 1328 N N . GLU A 1 173 ? 25.860 6.105 -23.229 1.00 51.25 173 GLU A N 1
ATOM 1329 C CA . GLU A 1 173 ? 25.403 6.531 -24.564 1.00 51.25 173 GLU A CA 1
ATOM 1330 C C . GLU A 1 173 ? 26.192 7.734 -25.119 1.00 51.25 173 GLU A C 1
ATOM 1332 O O . GLU A 1 173 ? 26.133 8.012 -26.316 1.00 51.25 173 GLU A O 1
ATOM 1337 N N . GLU A 1 174 ? 26.967 8.424 -24.276 1.00 49.28 174 GLU A N 1
ATOM 1338 C CA . GLU A 1 174 ? 27.823 9.562 -24.657 1.00 49.28 174 GLU A CA 1
ATOM 1339 C C . GLU A 1 174 ? 29.311 9.185 -24.867 1.00 49.28 174 GLU A C 1
ATOM 1341 O O . GLU A 1 174 ? 30.145 10.076 -25.058 1.00 49.28 174 GLU A O 1
ATOM 1346 N N . GLY A 1 175 ? 29.654 7.888 -24.824 1.00 42.69 175 GLY A N 1
ATOM 1347 C CA . GLY A 1 175 ? 31.028 7.353 -24.886 1.00 42.69 175 GLY A CA 1
ATOM 1348 C C . GLY A 1 175 ? 31.421 6.677 -26.196 1.00 42.69 175 GLY A C 1
ATOM 1349 O O . GLY A 1 175 ? 30.584 5.952 -26.775 1.00 42.69 175 GLY A O 1
#

Sequence (175 aa):
MRYRIGFWIGPAPVDDESACADLHTRMHTSGQFVDSPAAEQPPCPRIARFAEAVLAEFPADPLDDRSPWKYSDTAEDALGETFTPVLRGPNRRVIGRLAQLAHEHGLQAFDLAAHRILHVRDVLEHEDGPLMSGPLGGGWDEPEDFACRGPEIARERLGLAPTDHVRAVAGAEEG

Radius of gyration: 16.53 Å; chains: 1; bounding box: 45×40×42 Å

Foldseek 3Di:
DKWKKKKFADDDAPFLLSVLQVRLLVCLQQVVDPPRPHDHAAADPLLLVLLVVLCVQAPLDPPDPSHQAPHSVQSSCHTYGMRMGMGPDPDFQSLLVSQVSSVVSNMWMAGQQVSGTQHNVQWDQDPVHTGGDDDHGDDPVHGSPDPRCSNVSNCVVVVHDGDPVVVVVVVVVVD

pLDDT: mean 87.34, std 13.54, range [42.69, 98.38]